Protein AF-R1HXG8-F1 (afdb_monomer_lite)

pLDDT: mean 88.34, std 12.81, range [42.22, 98.5]

Structure (mmCIF, N/CA/C/O backbone):
data_AF-R1HXG8-F1
#
_entry.id   AF-R1HXG8-F1
#
loop_
_atom_site.group_PDB
_atom_site.id
_atom_site.type_symbol
_atom_site.label_atom_id
_atom_site.label_alt_id
_atom_site.label_comp_id
_atom_site.label_asym_id
_atom_site.label_entity_id
_atom_site.label_seq_id
_atom_site.pdbx_PDB_ins_code
_atom_site.Cartn_x
_atom_site.Cartn_y
_atom_site.Cartn_z
_atom_site.occupancy
_atom_site.B_iso_or_equiv
_atom_site.auth_seq_id
_atom_site.auth_comp_id
_atom_site.auth_asym_id
_atom_site.auth_atom_id
_atom_site.pdbx_PDB_model_num
ATOM 1 N N . TRP A 1 1 ? -9.023 2.414 29.074 1.00 47.78 1 TRP A N 1
ATOM 2 C CA . TRP A 1 1 ? -8.115 1.794 30.061 1.00 47.78 1 TRP A CA 1
ATOM 3 C C . TRP A 1 1 ? -7.373 2.754 30.991 1.00 47.78 1 TRP A C 1
ATOM 5 O O . TRP A 1 1 ? -6.925 2.304 32.031 1.00 47.78 1 TRP A O 1
ATOM 15 N N . ARG A 1 2 ? -7.291 4.068 30.720 1.00 42.22 2 ARG A N 1
ATOM 16 C CA . ARG A 1 2 ? -6.655 5.041 31.641 1.00 42.22 2 ARG A CA 1
ATOM 17 C C . ARG A 1 2 ? -7.444 5.353 32.930 1.00 42.22 2 ARG A C 1
ATOM 19 O O . ARG A 1 2 ? -7.003 6.170 33.718 1.00 42.22 2 ARG A O 1
ATOM 26 N N . ALA A 1 3 ? -8.595 4.715 33.147 1.00 69.38 3 ALA A N 1
ATOM 27 C CA . ALA A 1 3 ? -9.493 4.979 34.277 1.00 69.38 3 ALA A CA 1
ATOM 28 C C . ALA A 1 3 ? -9.551 3.827 35.304 1.00 69.38 3 ALA A C 1
ATOM 30 O O . ALA A 1 3 ? -10.496 3.766 36.080 1.00 69.38 3 ALA A O 1
ATOM 31 N N . GLY A 1 4 ? -8.628 2.854 35.253 1.00 67.75 4 GLY A N 1
ATOM 32 C CA . GLY A 1 4 ? -8.596 1.715 36.191 1.00 67.75 4 GLY A CA 1
ATOM 33 C C . GLY A 1 4 ? -9.752 0.712 36.064 1.00 67.75 4 GLY A C 1
ATOM 34 O O . GLY A 1 4 ? -9.796 -0.273 36.790 1.00 67.75 4 GLY A O 1
ATOM 35 N N . ARG A 1 5 ? -10.685 0.927 35.131 1.00 71.62 5 ARG A N 1
ATOM 36 C CA . ARG A 1 5 ? -11.767 -0.020 34.851 1.00 71.62 5 ARG A CA 1
ATOM 37 C C . ARG A 1 5 ? -11.215 -1.258 34.151 1.00 71.62 5 ARG A C 1
ATOM 39 O O . ARG A 1 5 ? -10.500 -1.122 33.155 1.00 71.62 5 ARG A O 1
ATOM 46 N N . SER A 1 6 ? -11.592 -2.430 34.661 1.00 65.75 6 SER A N 1
ATOM 47 C CA . SER A 1 6 ? -11.351 -3.723 34.020 1.00 65.75 6 SER A CA 1
ATOM 48 C C . SER A 1 6 ? -11.834 -3.717 32.574 1.00 65.75 6 SER A C 1
ATOM 50 O O . SER A 1 6 ? -12.752 -2.971 32.215 1.00 65.75 6 SER A O 1
ATOM 52 N N . ARG A 1 7 ? -11.224 -4.575 31.747 1.00 55.47 7 ARG A N 1
ATOM 53 C CA . ARG A 1 7 ? -11.686 -4.825 30.378 1.00 55.47 7 ARG A CA 1
ATOM 54 C C . ARG A 1 7 ? -13.185 -5.089 30.457 1.00 55.47 7 ARG A C 1
ATOM 56 O O . ARG A 1 7 ? -13.566 -5.926 31.278 1.00 55.47 7 ARG A O 1
ATOM 63 N N . PRO A 1 8 ? -14.022 -4.435 29.636 1.00 67.69 8 PRO A N 1
ATOM 64 C CA . PRO A 1 8 ? -15.375 -4.926 29.443 1.00 67.69 8 PRO A CA 1
ATOM 65 C C . PRO A 1 8 ? -15.264 -6.418 29.130 1.00 67.69 8 PRO A C 1
ATOM 67 O O . PRO A 1 8 ? -14.418 -6.801 28.312 1.00 67.69 8 PRO A O 1
ATOM 70 N N . GLY A 1 9 ? -16.026 -7.255 29.838 1.00 60.88 9 GLY A N 1
ATOM 71 C CA . GLY A 1 9 ? -16.059 -8.683 29.543 1.00 60.88 9 GLY A CA 1
ATOM 72 C C . GLY A 1 9 ? -16.275 -8.853 28.044 1.00 60.88 9 GLY A C 1
ATOM 73 O O . GLY A 1 9 ? -17.070 -8.116 27.457 1.00 60.88 9 GLY A O 1
ATOM 74 N N . ILE A 1 10 ? -15.510 -9.744 27.411 1.00 62.09 10 ILE A N 1
ATOM 75 C CA . ILE A 1 10 ? -15.738 -10.064 26.003 1.00 62.09 10 ILE A CA 1
ATOM 76 C C . ILE A 1 10 ? -17.133 -10.688 25.980 1.00 62.09 10 ILE A C 1
ATOM 78 O O . ILE A 1 10 ? -17.311 -11.818 26.429 1.00 62.09 10 ILE A O 1
ATOM 82 N N . GLY A 1 11 ? -18.133 -9.899 25.582 1.00 66.81 11 GLY A N 1
ATOM 83 C CA . GLY A 1 11 ? -19.477 -10.401 25.347 1.00 66.81 11 GLY A CA 1
ATOM 84 C C . GLY A 1 11 ? -19.433 -11.513 24.297 1.00 66.81 11 GLY A C 1
ATOM 85 O O . GLY A 1 11 ? -18.406 -11.689 23.633 1.00 66.81 11 GLY A O 1
ATOM 86 N N . PRO A 1 12 ? -20.517 -12.285 24.138 1.00 68.19 12 PRO A N 1
ATOM 87 C CA . PRO A 1 12 ? -20.584 -13.273 23.070 1.00 68.19 12 PRO A CA 1
ATOM 88 C C . PRO A 1 12 ? -20.203 -12.609 21.741 1.00 68.19 12 PRO A C 1
ATOM 90 O O . PRO A 1 12 ? -20.707 -11.532 21.417 1.00 68.19 12 PRO A O 1
ATOM 93 N N . LEU A 1 13 ? -19.257 -13.219 21.019 1.00 62.16 13 LEU A N 1
ATOM 94 C CA . LEU A 1 13 ? -18.873 -12.742 19.694 1.00 62.16 13 LEU A CA 1
ATOM 95 C C . LEU A 1 13 ? -20.129 -12.711 18.810 1.00 62.16 13 LEU A C 1
ATOM 97 O O . LEU A 1 13 ? -20.911 -13.665 18.866 1.00 62.16 13 LEU A O 1
ATOM 101 N N . PRO A 1 14 ? -20.342 -11.643 18.025 1.00 65.44 14 PRO A N 1
ATOM 102 C CA . PRO A 1 14 ? -21.459 -11.593 17.096 1.00 65.44 14 PRO A CA 1
ATOM 103 C C . PRO A 1 14 ? -21.367 -12.765 16.110 1.00 65.44 14 PRO A C 1
ATOM 105 O O . PRO A 1 14 ? -20.294 -13.069 15.590 1.00 65.44 14 PRO A O 1
ATOM 108 N N . GLU A 1 15 ? -22.489 -13.450 15.889 1.00 66.38 15 GLU A N 1
ATOM 109 C CA . GLU A 1 15 ? -22.598 -14.466 14.839 1.00 66.38 15 GLU A CA 1
ATOM 110 C C . GLU A 1 15 ? -22.657 -13.778 13.460 1.00 66.38 15 GLU A C 1
ATOM 112 O O . GLU A 1 15 ? -23.301 -12.731 13.344 1.00 66.38 15 GLU A O 1
ATOM 117 N N . PRO A 1 16 ? -22.045 -14.350 12.406 1.00 60.94 16 PRO A N 1
ATOM 118 C CA . PRO A 1 16 ? -21.407 -15.666 12.368 1.00 60.94 16 PRO A CA 1
ATOM 119 C C . PRO A 1 16 ? -19.965 -15.675 12.901 1.00 60.94 16 PRO A C 1
ATOM 121 O O . PRO A 1 16 ? -19.143 -14.831 12.553 1.00 60.94 16 PRO A O 1
ATOM 124 N N . ARG A 1 17 ? -19.624 -16.715 13.676 1.00 60.12 17 ARG A N 1
ATOM 125 C CA . ARG A 1 17 ? -18.239 -16.983 14.134 1.00 60.12 17 ARG A CA 1
ATOM 126 C C . ARG A 1 17 ? -17.251 -17.283 13.008 1.00 60.12 17 ARG A C 1
ATOM 128 O O . ARG A 1 17 ? -16.044 -17.193 13.223 1.00 60.12 17 ARG A O 1
ATOM 135 N N . ASN A 1 18 ? -17.753 -17.667 11.837 1.00 58.59 18 ASN A N 1
ATOM 136 C CA . ASN A 1 18 ? -16.930 -17.851 10.652 1.00 58.59 18 ASN A CA 1
ATOM 137 C C . ASN A 1 18 ? -16.874 -16.522 9.896 1.00 58.59 18 ASN A C 1
ATOM 139 O O . ASN A 1 18 ? -17.918 -16.084 9.406 1.00 58.59 18 ASN A O 1
ATOM 143 N N . PRO A 1 19 ? -15.696 -15.883 9.780 1.00 62.62 19 PRO A N 1
ATOM 144 C CA . PRO A 1 19 ? -15.574 -14.684 8.970 1.00 62.62 19 PRO A CA 1
ATOM 145 C C . PRO A 1 19 ? -15.979 -15.025 7.537 1.00 62.62 19 PRO A C 1
ATOM 147 O O . PRO A 1 19 ? -15.443 -15.965 6.950 1.00 62.62 19 PRO A O 1
ATOM 150 N N . THR A 1 20 ? -16.931 -14.279 6.976 1.00 64.25 20 THR A N 1
ATOM 151 C CA . THR A 1 20 ? -17.255 -14.377 5.552 1.00 64.25 20 THR A CA 1
ATOM 152 C C . THR A 1 20 ? -16.016 -13.945 4.767 1.00 64.25 20 THR A C 1
ATOM 154 O O . THR A 1 20 ? -15.609 -12.786 4.896 1.00 64.25 20 THR A O 1
ATOM 157 N N . PRO A 1 21 ? -15.378 -14.835 3.984 1.00 66.56 21 PRO A N 1
ATOM 158 C CA . PRO A 1 21 ? -14.231 -14.439 3.188 1.00 66.56 21 PRO A CA 1
ATOM 159 C C . PRO A 1 21 ? -14.692 -13.424 2.140 1.00 66.56 21 PRO A C 1
ATOM 161 O O . PRO A 1 21 ? -15.567 -13.714 1.326 1.00 66.56 21 PRO A O 1
ATOM 164 N N . VAL A 1 22 ? -14.115 -12.224 2.186 1.00 71.06 22 VAL A N 1
ATOM 165 C CA . VAL A 1 22 ? -14.295 -11.198 1.154 1.00 71.06 22 VAL A CA 1
ATOM 166 C C . VAL A 1 22 ? -13.177 -11.404 0.132 1.00 71.06 22 VAL A C 1
ATOM 168 O O . VAL A 1 22 ? -12.012 -11.288 0.520 1.00 71.06 22 VAL A O 1
ATOM 171 N N . PRO A 1 23 ? -13.486 -11.754 -1.131 1.00 73.19 23 PRO A N 1
ATOM 172 C CA . PRO A 1 23 ? -12.466 -11.946 -2.154 1.00 73.19 23 PRO A CA 1
ATOM 173 C C . PRO A 1 23 ? -11.661 -10.664 -2.380 1.00 73.19 23 PRO A C 1
ATOM 175 O O . PRO A 1 23 ? -12.231 -9.583 -2.481 1.00 73.19 23 PRO A O 1
ATOM 178 N N . ASP A 1 24 ? -10.348 -10.806 -2.542 1.00 73.56 24 ASP A N 1
ATOM 179 C CA . ASP A 1 24 ? -9.421 -9.700 -2.828 1.00 73.56 24 ASP A CA 1
ATOM 180 C C . ASP A 1 24 ? -9.522 -9.167 -4.271 1.00 73.56 24 ASP A C 1
ATOM 182 O O . ASP A 1 24 ? -8.797 -8.254 -4.654 1.00 73.56 24 ASP A O 1
ATOM 186 N N . GLY A 1 25 ? -10.412 -9.738 -5.086 1.00 76.12 25 GLY A N 1
ATOM 187 C CA . GLY A 1 25 ? -10.487 -9.445 -6.513 1.00 76.12 25 GLY A CA 1
ATOM 188 C C . GLY A 1 25 ? -9.303 -10.029 -7.302 1.00 76.12 25 GLY A C 1
ATOM 189 O O . GLY A 1 25 ? -8.605 -10.926 -6.818 1.00 76.12 25 GLY A O 1
ATOM 190 N N . PRO A 1 26 ? -9.104 -9.588 -8.555 1.00 73.00 26 PRO A N 1
ATOM 191 C CA . PRO A 1 26 ? -8.012 -10.057 -9.397 1.00 73.00 26 PRO A CA 1
ATOM 192 C C . PRO A 1 26 ? -6.662 -9.523 -8.903 1.00 73.00 26 PRO A C 1
ATOM 194 O O . PRO A 1 26 ? -6.443 -8.315 -8.807 1.00 73.00 26 PRO A O 1
ATOM 197 N N . TRP A 1 27 ? -5.733 -10.439 -8.644 1.00 70.19 27 TRP A N 1
ATOM 198 C CA . TRP A 1 27 ? -4.345 -10.101 -8.347 1.00 70.19 27 TRP A CA 1
ATOM 199 C C . TRP A 1 27 ? -3.590 -9.828 -9.649 1.00 70.19 27 TRP A C 1
ATOM 201 O O . TRP A 1 27 ? -3.672 -10.613 -10.593 1.00 70.19 27 TRP A O 1
ATOM 211 N N . HIS A 1 28 ? -2.855 -8.718 -9.695 1.00 77.06 28 HIS A N 1
ATOM 212 C CA . HIS A 1 28 ? -2.019 -8.351 -10.836 1.00 77.06 28 HIS A CA 1
ATOM 213 C C . HIS A 1 28 ? -0.541 -8.572 -10.495 1.00 77.06 28 HIS A C 1
ATOM 215 O O . HIS A 1 28 ? -0.056 -8.090 -9.471 1.00 77.06 28 HIS A O 1
ATOM 221 N N . ASP A 1 29 ? 0.208 -9.214 -11.395 1.00 86.62 29 ASP A N 1
ATOM 222 C CA . ASP A 1 29 ? 1.658 -9.441 -11.255 1.00 86.62 29 ASP A CA 1
ATOM 223 C C . ASP A 1 29 ? 2.509 -8.190 -11.560 1.00 86.62 29 ASP A C 1
ATOM 225 O O . ASP A 1 29 ? 3.731 -8.272 -11.718 1.00 86.62 29 ASP A O 1
ATOM 229 N N . ALA A 1 30 ? 1.882 -7.008 -11.607 1.00 92.94 30 ALA A N 1
ATOM 230 C CA . ALA A 1 30 ? 2.472 -5.760 -12.082 1.00 92.94 30 ALA A CA 1
ATOM 231 C C . ALA A 1 30 ? 3.817 -5.439 -11.416 1.00 92.94 30 ALA A C 1
ATOM 233 O O . ALA A 1 30 ? 4.790 -5.131 -12.101 1.00 92.94 30 ALA A O 1
ATOM 234 N N . ARG A 1 31 ? 3.925 -5.568 -10.086 1.00 94.75 31 ARG A N 1
ATOM 235 C CA . ARG A 1 31 ? 5.192 -5.320 -9.370 1.00 94.75 31 ARG A CA 1
ATOM 236 C C . ARG A 1 31 ? 6.294 -6.291 -9.766 1.00 94.75 31 ARG A C 1
ATOM 238 O O . ARG A 1 31 ? 7.438 -5.868 -9.914 1.00 94.75 31 ARG A O 1
ATOM 245 N N . THR A 1 32 ? 5.972 -7.568 -9.949 1.00 95.19 32 THR A N 1
ATOM 246 C CA . THR A 1 32 ? 6.949 -8.571 -10.384 1.00 95.19 32 THR A CA 1
ATOM 247 C C . THR A 1 32 ? 7.448 -8.245 -11.790 1.00 95.19 32 THR A C 1
ATOM 249 O O . THR A 1 32 ? 8.652 -8.289 -12.043 1.00 95.19 32 THR A O 1
ATOM 252 N N . ASP A 1 33 ? 6.553 -7.848 -12.692 1.00 96.00 33 ASP A N 1
ATOM 253 C CA . ASP A 1 33 ? 6.924 -7.475 -14.057 1.00 96.00 33 ASP A CA 1
ATOM 254 C C . ASP A 1 33 ? 7.733 -6.176 -14.114 1.00 96.00 33 ASP A C 1
ATOM 256 O O . ASP A 1 33 ? 8.734 -6.101 -14.832 1.00 96.00 33 ASP A O 1
ATOM 260 N N . LEU A 1 34 ? 7.384 -5.181 -13.296 1.00 97.50 34 LEU A N 1
ATOM 261 C CA . LEU A 1 34 ? 8.169 -3.956 -13.136 1.00 97.50 34 LEU A CA 1
ATOM 262 C C . LEU A 1 34 ? 9.569 -4.245 -12.572 1.00 97.50 34 LEU A C 1
ATOM 264 O O . LEU A 1 34 ? 10.552 -3.686 -13.062 1.00 97.50 34 LEU A O 1
ATOM 268 N N . LEU A 1 35 ? 9.692 -5.139 -11.585 1.00 97.19 35 LEU A N 1
ATOM 269 C CA . LEU A 1 35 ? 10.988 -5.564 -11.047 1.00 97.19 35 LEU A CA 1
ATOM 270 C C . LEU A 1 35 ? 11.833 -6.271 -12.112 1.00 97.19 35 LEU A C 1
ATOM 272 O O . LEU A 1 35 ? 13.014 -5.959 -12.259 1.00 97.19 35 LEU A O 1
ATOM 276 N N . ARG A 1 36 ? 11.236 -7.172 -12.905 1.00 96.06 36 ARG A N 1
ATOM 277 C CA . ARG A 1 36 ? 11.920 -7.817 -14.041 1.00 96.06 36 ARG A CA 1
ATOM 278 C C . ARG A 1 36 ? 12.405 -6.790 -15.062 1.00 96.06 36 ARG A C 1
ATOM 280 O O . ARG A 1 36 ? 13.541 -6.882 -15.519 1.00 96.06 36 ARG A O 1
ATOM 287 N N . LEU A 1 37 ? 11.575 -5.797 -15.386 1.00 96.25 37 LEU A N 1
ATOM 288 C CA . LEU A 1 37 ? 11.951 -4.667 -16.241 1.00 96.25 37 LEU A CA 1
ATOM 289 C C . LEU A 1 37 ? 13.142 -3.892 -15.665 1.00 96.25 37 LEU A C 1
ATOM 291 O O . LEU A 1 37 ? 14.084 -3.604 -16.398 1.00 96.25 37 LEU A O 1
ATOM 295 N N . ARG A 1 38 ? 13.128 -3.589 -14.362 1.00 97.12 38 ARG A N 1
ATOM 296 C CA . ARG A 1 38 ? 14.186 -2.819 -13.690 1.00 97.12 38 ARG A CA 1
ATOM 297 C C . ARG A 1 38 ? 15.519 -3.562 -13.597 1.00 97.12 38 ARG A C 1
ATOM 299 O O . ARG A 1 38 ? 16.564 -2.910 -13.637 1.00 97.12 38 ARG A O 1
ATOM 306 N N . LEU A 1 39 ? 15.476 -4.885 -13.448 1.00 96.88 39 LEU A N 1
ATOM 307 C CA . LEU A 1 39 ? 16.650 -5.763 -13.364 1.00 96.88 39 LEU A CA 1
ATOM 308 C C . LEU A 1 39 ? 17.193 -6.183 -14.740 1.00 96.88 39 LEU A C 1
ATOM 310 O O . LEU A 1 39 ? 18.295 -6.721 -14.822 1.00 96.88 39 LEU A O 1
ATOM 314 N N . GLY A 1 40 ? 16.425 -5.968 -15.810 1.00 95.75 40 GLY A N 1
ATOM 315 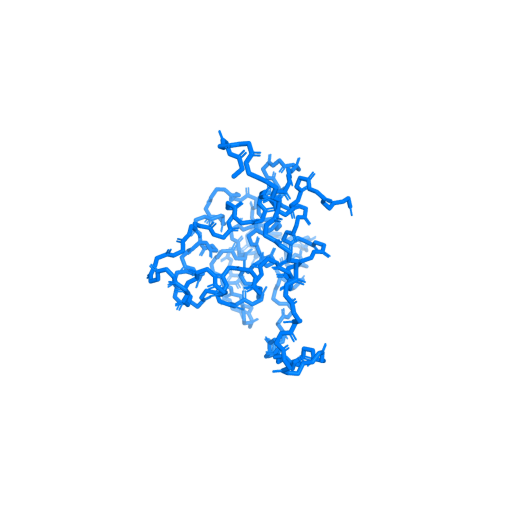C CA . GLY A 1 40 ? 16.818 -6.290 -17.178 1.00 95.75 40 GLY A CA 1
ATOM 316 C C . GLY A 1 40 ? 17.751 -5.256 -17.828 1.00 95.75 40 GLY A C 1
ATOM 317 O O . GLY A 1 40 ? 18.148 -4.268 -17.200 1.00 95.75 40 GLY A O 1
ATOM 318 N N . PRO A 1 41 ? 18.092 -5.461 -19.116 1.00 93.81 41 PRO A N 1
ATOM 319 C CA . PRO A 1 41 ? 18.854 -4.495 -19.904 1.00 93.81 41 PRO A CA 1
ATOM 320 C C . PRO A 1 41 ? 18.186 -3.118 -19.904 1.00 93.81 41 PRO A C 1
ATOM 322 O O . PRO A 1 41 ? 16.961 -3.012 -19.963 1.00 93.81 41 PRO A O 1
ATOM 325 N N . ASP A 1 42 ? 19.002 -2.066 -19.843 1.00 91.69 42 ASP A N 1
ATOM 326 C CA . ASP A 1 42 ? 18.561 -0.669 -19.754 1.00 91.69 42 ASP A CA 1
ATOM 327 C C . ASP A 1 42 ? 17.682 -0.350 -18.527 1.00 91.69 42 ASP A C 1
ATOM 329 O O . ASP A 1 42 ? 16.966 0.645 -18.541 1.00 91.69 42 ASP A O 1
ATOM 333 N N . GLY A 1 43 ? 17.743 -1.164 -17.465 1.00 94.25 43 GLY A N 1
ATOM 334 C CA . GLY A 1 43 ? 16.855 -1.196 -16.294 1.00 94.25 43 GLY A CA 1
ATOM 335 C C . GLY A 1 43 ? 16.048 0.065 -15.953 1.00 94.25 43 GLY A C 1
ATOM 336 O O . GLY A 1 43 ? 14.820 0.032 -15.969 1.00 94.25 43 GLY A O 1
ATOM 337 N N . GLU A 1 44 ? 16.700 1.185 -15.627 1.00 94.50 44 GLU A N 1
ATOM 338 C CA . GLU A 1 44 ? 15.998 2.427 -15.257 1.00 94.50 44 GLU A CA 1
ATOM 339 C C . GLU A 1 44 ? 15.300 3.095 -16.449 1.00 94.50 44 GLU A C 1
ATOM 341 O O . GLU A 1 44 ? 14.134 3.482 -16.355 1.00 94.50 44 GLU A O 1
ATOM 346 N N . ALA A 1 45 ? 15.975 3.169 -17.597 1.00 96.06 45 ALA A N 1
ATOM 347 C CA . ALA A 1 45 ? 15.398 3.697 -18.829 1.00 96.06 45 ALA A CA 1
ATOM 348 C C . ALA A 1 45 ? 14.266 2.796 -19.355 1.00 96.06 45 ALA A C 1
ATOM 350 O O . ALA A 1 45 ? 13.251 3.287 -19.852 1.00 96.06 45 ALA A O 1
ATOM 351 N N . ALA A 1 46 ? 14.410 1.476 -19.214 1.00 96.38 46 ALA A N 1
ATOM 352 C CA . ALA A 1 46 ? 13.387 0.495 -19.545 1.00 96.38 46 ALA A CA 1
ATOM 353 C C . ALA A 1 46 ? 12.163 0.646 -18.637 1.00 96.38 46 ALA A C 1
ATOM 355 O O . ALA A 1 46 ? 11.045 0.702 -19.150 1.00 96.38 46 ALA A O 1
ATOM 356 N N . LEU A 1 47 ? 12.360 0.781 -17.321 1.00 97.56 47 LEU A N 1
ATOM 357 C CA . LEU A 1 47 ? 11.286 1.040 -16.362 1.00 97.56 47 LEU A CA 1
ATOM 358 C C . LEU A 1 47 ? 10.554 2.350 -16.683 1.00 97.56 47 LEU A C 1
ATOM 360 O O . LEU A 1 47 ? 9.329 2.357 -16.746 1.00 97.56 47 LEU A O 1
ATOM 364 N N . ALA A 1 48 ? 11.279 3.440 -16.945 1.00 95.69 48 ALA A N 1
ATOM 365 C CA . ALA A 1 48 ? 10.674 4.732 -17.267 1.00 95.69 48 ALA A CA 1
ATOM 366 C C . ALA A 1 48 ? 9.843 4.687 -18.561 1.00 95.69 48 ALA A C 1
ATOM 368 O O . ALA A 1 48 ? 8.747 5.240 -18.616 1.00 95.69 48 ALA A O 1
ATOM 369 N N . ARG A 1 49 ? 10.345 4.001 -19.596 1.00 96.25 49 ARG A N 1
ATOM 370 C CA . ARG A 1 49 ? 9.694 3.922 -20.911 1.00 96.25 49 ARG A CA 1
ATOM 371 C C . ARG A 1 49 ? 8.540 2.920 -20.958 1.00 96.25 49 ARG A C 1
ATOM 373 O O . ARG A 1 49 ? 7.564 3.157 -21.659 1.00 96.25 49 ARG A O 1
ATOM 380 N N . ARG A 1 50 ? 8.674 1.773 -20.285 1.00 96.69 50 ARG A N 1
ATOM 381 C CA . ARG A 1 50 ? 7.762 0.622 -20.430 1.00 96.69 50 ARG A CA 1
ATOM 382 C C . ARG A 1 50 ? 6.921 0.346 -19.190 1.00 96.69 50 ARG A C 1
ATOM 384 O O . ARG A 1 50 ? 5.911 -0.333 -19.315 1.00 96.69 50 ARG A O 1
ATOM 391 N N . GLY A 1 51 ? 7.302 0.868 -18.025 1.00 96.81 51 GLY A N 1
ATOM 392 C CA . GLY A 1 51 ? 6.580 0.673 -16.767 1.00 96.81 51 GLY A CA 1
ATOM 393 C C . GLY A 1 51 ? 5.102 1.070 -16.838 1.00 96.81 51 GLY A C 1
ATOM 394 O O . GLY A 1 51 ? 4.268 0.248 -16.477 1.00 96.81 51 GLY A O 1
ATOM 395 N N . PRO A 1 52 ? 4.742 2.250 -17.385 1.00 97.06 52 PRO A N 1
ATOM 396 C CA . PRO A 1 52 ? 3.337 2.649 -17.527 1.00 97.06 52 PRO A CA 1
ATOM 397 C C . PRO A 1 52 ? 2.494 1.741 -18.436 1.00 97.06 52 PRO A C 1
ATOM 399 O O . PRO A 1 52 ? 1.273 1.807 -18.390 1.00 97.06 52 PRO A O 1
ATOM 402 N N . ALA A 1 53 ? 3.128 0.920 -19.280 1.00 95.94 53 ALA A N 1
ATOM 403 C CA . ALA A 1 53 ? 2.444 -0.023 -20.162 1.00 95.94 53 ALA A CA 1
ATOM 404 C C . ALA A 1 53 ? 2.281 -1.422 -19.538 1.00 95.94 53 ALA A C 1
ATOM 406 O O . ALA A 1 53 ? 1.699 -2.301 -20.172 1.00 95.94 53 ALA A O 1
ATOM 407 N N . VAL A 1 54 ? 2.807 -1.657 -18.329 1.00 95.62 54 VAL A N 1
ATOM 408 C CA . VAL A 1 54 ? 2.617 -2.922 -17.610 1.00 95.62 54 VAL A CA 1
ATOM 409 C C . VAL A 1 54 ? 1.161 -3.003 -17.128 1.00 95.62 54 VAL A C 1
ATOM 411 O O . VAL A 1 54 ? 0.712 -2.104 -16.415 1.00 95.62 54 VAL A O 1
ATOM 414 N N . PRO A 1 55 ? 0.404 -4.056 -17.488 1.00 93.56 55 PRO A N 1
ATOM 415 C CA . PRO A 1 55 ? -0.981 -4.206 -17.052 1.00 93.56 55 PRO A CA 1
ATOM 416 C C . PRO A 1 55 ? -1.119 -4.180 -15.527 1.00 93.56 55 PRO A C 1
ATOM 418 O O . PRO A 1 55 ? -0.412 -4.893 -14.818 1.00 93.56 55 PRO A O 1
ATOM 421 N N . GLY A 1 56 ? -2.037 -3.353 -15.026 1.00 91.50 56 GLY A N 1
ATOM 422 C CA . GLY A 1 56 ? -2.290 -3.204 -13.591 1.00 91.50 56 GLY A CA 1
ATOM 423 C C . GLY A 1 56 ? -1.217 -2.426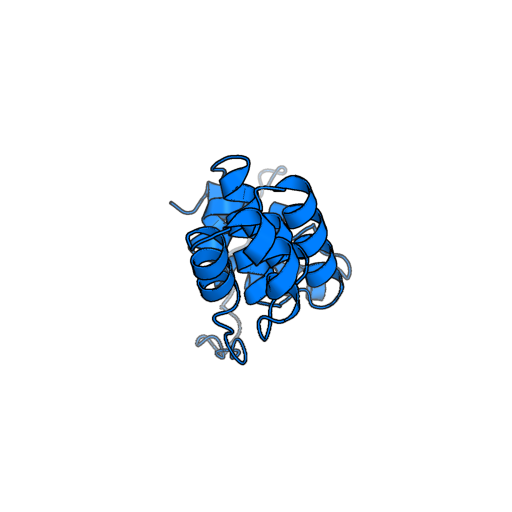 -12.821 1.00 91.50 56 GLY A C 1
ATOM 424 O O . GLY A 1 56 ? -1.346 -2.288 -11.610 1.00 91.50 56 GLY A O 1
ATOM 425 N N . ALA A 1 57 ? -0.174 -1.907 -13.480 1.00 95.38 57 ALA A N 1
ATOM 426 C CA . ALA A 1 57 ? 0.812 -1.066 -12.815 1.00 95.38 57 ALA A CA 1
ATOM 427 C C . ALA A 1 57 ? 0.224 0.303 -12.473 1.00 95.38 57 ALA A C 1
ATOM 429 O O . ALA A 1 57 ? -0.275 1.025 -13.338 1.00 95.38 57 ALA A O 1
ATOM 430 N N . THR A 1 58 ? 0.352 0.694 -11.211 1.00 96.69 58 THR A N 1
ATOM 431 C CA . THR A 1 58 ? 0.065 2.057 -10.771 1.00 96.69 58 THR A CA 1
ATOM 432 C C . THR A 1 58 ? 1.328 2.910 -10.823 1.00 96.69 58 THR A C 1
ATOM 434 O O . THR A 1 58 ? 2.460 2.414 -10.871 1.00 96.69 58 THR A O 1
ATOM 437 N N . ARG A 1 59 ? 1.159 4.234 -10.752 1.00 98.12 59 ARG A N 1
ATOM 438 C CA . ARG A 1 59 ? 2.303 5.141 -10.606 1.00 98.12 59 ARG A CA 1
ATOM 439 C C . ARG A 1 59 ? 3.106 4.844 -9.330 1.00 98.12 59 ARG A C 1
ATOM 441 O O . ARG A 1 59 ? 4.333 4.861 -9.383 1.00 98.12 59 ARG A O 1
ATOM 448 N N . ALA A 1 60 ? 2.422 4.500 -8.237 1.00 98.19 60 ALA A N 1
ATOM 449 C CA . ALA A 1 60 ? 3.043 4.147 -6.962 1.00 98.19 60 ALA A CA 1
ATOM 450 C C . ALA A 1 60 ? 3.917 2.885 -7.065 1.00 98.19 60 ALA A C 1
ATOM 452 O O . ALA A 1 60 ? 5.011 2.853 -6.500 1.00 98.19 60 ALA A O 1
ATOM 453 N N . ASP A 1 61 ? 3.488 1.876 -7.835 1.00 97.94 61 ASP A N 1
ATOM 454 C CA . ASP A 1 61 ? 4.302 0.680 -8.093 1.00 97.94 61 ASP A CA 1
ATOM 455 C C . ASP A 1 61 ? 5.591 1.040 -8.848 1.00 97.94 61 ASP A C 1
ATOM 457 O O . ASP A 1 61 ? 6.673 0.570 -8.495 1.00 97.94 61 ASP A O 1
ATOM 461 N N . ILE A 1 62 ? 5.497 1.912 -9.858 1.00 98.31 62 ILE A N 1
ATOM 462 C CA . ILE A 1 62 ? 6.657 2.375 -10.636 1.00 98.31 62 ILE A CA 1
ATOM 463 C C . ILE A 1 62 ? 7.621 3.175 -9.754 1.00 98.31 62 ILE A C 1
ATOM 465 O O . ILE A 1 62 ? 8.833 2.977 -9.837 1.00 98.31 62 ILE A O 1
ATOM 469 N N . ASP A 1 63 ? 7.104 4.072 -8.912 1.00 98.50 63 ASP A N 1
ATOM 470 C CA . ASP A 1 63 ? 7.915 4.864 -7.984 1.00 98.50 63 ASP A CA 1
ATOM 471 C C . ASP A 1 63 ? 8.609 3.970 -6.945 1.00 98.50 63 ASP A C 1
ATOM 473 O O . ASP A 1 63 ? 9.803 4.148 -6.691 1.00 98.50 63 ASP A O 1
ATOM 477 N N . TRP A 1 64 ? 7.924 2.939 -6.439 1.00 98.19 64 TRP A N 1
ATOM 478 C CA . TRP A 1 64 ? 8.518 1.949 -5.539 1.00 98.19 64 TRP A CA 1
ATOM 479 C C . TRP A 1 64 ? 9.663 1.181 -6.209 1.00 98.19 64 TRP A C 1
ATOM 481 O O . TRP A 1 64 ? 10.768 1.141 -5.668 1.00 98.19 64 TRP A O 1
ATOM 491 N N . VAL A 1 65 ? 9.446 0.636 -7.413 1.00 97.88 65 VAL A N 1
ATOM 492 C CA . VAL A 1 65 ? 10.493 -0.091 -8.159 1.00 97.88 65 VAL A CA 1
ATOM 493 C C . VAL A 1 65 ? 11.659 0.825 -8.558 1.00 97.88 65 VAL A C 1
ATOM 495 O O . VAL A 1 65 ? 12.805 0.380 -8.634 1.00 97.88 65 VAL A O 1
ATOM 498 N N . ALA A 1 66 ? 11.401 2.115 -8.777 1.00 97.19 66 ALA A N 1
ATOM 499 C CA . ALA A 1 66 ? 12.437 3.112 -9.032 1.00 97.19 66 ALA A CA 1
ATOM 500 C C . ALA A 1 66 ? 13.207 3.547 -7.767 1.00 97.19 66 ALA A C 1
ATOM 502 O O . ALA A 1 66 ? 14.144 4.334 -7.879 1.00 97.19 66 ALA A O 1
ATOM 503 N N . GLY A 1 67 ? 12.828 3.074 -6.574 1.00 96.56 67 GLY A N 1
ATOM 504 C CA . GLY A 1 67 ? 13.432 3.475 -5.299 1.00 96.56 67 GLY A CA 1
ATOM 505 C C . GLY A 1 67 ? 12.974 4.846 -4.784 1.00 96.56 67 GLY A C 1
ATOM 506 O O . GLY A 1 67 ? 13.462 5.307 -3.749 1.00 96.56 67 GLY A O 1
ATOM 507 N N . ARG A 1 68 ? 12.009 5.493 -5.454 1.00 97.69 68 ARG A N 1
ATOM 508 C CA . ARG A 1 68 ? 11.384 6.759 -5.036 1.00 97.69 68 ARG A CA 1
ATOM 509 C C . ARG A 1 68 ? 10.371 6.495 -3.927 1.00 97.69 68 ARG A C 1
ATOM 511 O O . ARG A 1 68 ? 9.158 6.542 -4.109 1.00 97.69 68 ARG A O 1
ATOM 518 N N . THR A 1 69 ? 10.902 6.143 -2.765 1.00 97.06 69 THR A N 1
ATOM 519 C CA . THR A 1 69 ? 10.119 5.528 -1.694 1.00 97.06 69 THR A CA 1
ATOM 520 C C . THR A 1 69 ? 9.074 6.476 -1.098 1.00 97.06 69 THR A C 1
ATOM 522 O O . THR A 1 69 ? 7.957 6.045 -0.818 1.00 97.06 69 THR A O 1
ATOM 525 N N . ASP A 1 70 ? 9.391 7.762 -0.931 1.00 97.69 70 ASP A N 1
ATOM 526 C CA . ASP A 1 70 ? 8.428 8.737 -0.402 1.00 97.69 70 ASP A CA 1
ATOM 527 C C . ASP A 1 70 ? 7.276 9.006 -1.385 1.00 97.69 70 ASP A C 1
ATOM 529 O O . ASP A 1 70 ? 6.117 9.049 -0.961 1.00 97.69 70 ASP A O 1
ATOM 533 N N . ASP A 1 71 ? 7.569 9.079 -2.687 1.00 98.50 71 ASP A N 1
ATOM 534 C CA . ASP A 1 71 ? 6.553 9.206 -3.741 1.00 98.50 71 ASP A CA 1
ATOM 535 C C . ASP A 1 71 ? 5.646 7.971 -3.778 1.00 98.50 71 ASP A C 1
ATOM 537 O O . ASP A 1 71 ? 4.424 8.093 -3.845 1.00 98.50 71 ASP A O 1
ATOM 541 N N . ALA A 1 72 ? 6.227 6.775 -3.647 1.00 98.50 72 ALA A N 1
ATOM 542 C CA . ALA A 1 72 ? 5.467 5.533 -3.574 1.00 98.50 72 ALA A CA 1
ATOM 543 C C . ALA A 1 72 ? 4.514 5.512 -2.369 1.00 98.50 72 ALA A C 1
ATOM 545 O O . ALA A 1 72 ? 3.338 5.184 -2.519 1.00 98.50 72 ALA A O 1
ATOM 546 N N . VAL A 1 73 ? 4.986 5.907 -1.179 1.00 98.12 73 VAL A N 1
ATOM 547 C CA . VAL A 1 73 ? 4.134 6.017 0.019 1.00 98.12 73 VAL A CA 1
ATOM 548 C C . VAL A 1 73 ? 2.986 7.000 -0.216 1.00 98.12 73 VAL A C 1
ATOM 550 O O . VAL A 1 73 ? 1.844 6.689 0.121 1.00 98.12 73 VAL A O 1
ATOM 553 N N . ALA A 1 74 ? 3.263 8.171 -0.794 1.00 98.31 74 ALA A N 1
ATOM 554 C CA . ALA A 1 74 ? 2.229 9.152 -1.115 1.00 98.31 74 ALA A CA 1
ATOM 555 C C . ALA A 1 74 ? 1.208 8.602 -2.127 1.00 98.31 74 ALA A C 1
ATOM 557 O O . ALA A 1 74 ? 0.004 8.756 -1.927 1.00 98.31 74 ALA A O 1
ATOM 558 N N . GLY A 1 75 ? 1.674 7.900 -3.161 1.00 98.44 75 GLY A N 1
ATOM 559 C CA . GLY A 1 75 ? 0.823 7.280 -4.172 1.00 98.44 75 GLY A CA 1
ATOM 560 C C . GLY A 1 75 ? -0.090 6.191 -3.606 1.00 98.44 75 GLY A C 1
ATOM 561 O O . GLY A 1 75 ? -1.290 6.210 -3.863 1.00 98.44 75 GLY A O 1
ATOM 562 N N . TYR A 1 76 ? 0.427 5.282 -2.773 1.00 98.12 76 TYR A N 1
ATOM 563 C CA . TYR A 1 76 ? -0.418 4.253 -2.152 1.00 98.12 76 TYR A CA 1
ATOM 564 C C . TYR A 1 76 ? -1.428 4.834 -1.161 1.00 98.12 76 TYR A C 1
ATOM 566 O O . TYR A 1 76 ? -2.544 4.333 -1.069 1.00 98.12 76 TYR A O 1
ATOM 574 N N . ARG A 1 77 ? -1.081 5.913 -0.447 1.00 97.81 77 ARG A N 1
ATOM 575 C CA . ARG A 1 77 ? -2.046 6.640 0.394 1.00 97.81 77 ARG A CA 1
ATOM 576 C C . ARG A 1 77 ? -3.196 7.221 -0.416 1.00 97.81 77 ARG A C 1
ATOM 578 O O . ARG A 1 77 ? -4.326 7.173 0.053 1.00 97.81 77 ARG A O 1
ATOM 585 N N . LEU A 1 78 ? -2.909 7.762 -1.601 1.00 98.00 78 LEU A N 1
ATOM 586 C CA . LEU A 1 78 ? -3.938 8.278 -2.498 1.00 98.00 78 LEU A CA 1
ATOM 587 C C . LEU A 1 78 ? -4.869 7.152 -2.959 1.00 98.00 78 LEU A C 1
ATOM 589 O O . LEU A 1 78 ? -6.078 7.275 -2.790 1.00 98.00 78 LEU A O 1
ATOM 593 N N . LEU A 1 79 ? -4.317 6.027 -3.423 1.00 96.69 79 LEU A N 1
ATOM 594 C CA . LEU A 1 79 ? -5.116 4.856 -3.810 1.00 96.69 79 LEU A CA 1
ATOM 595 C C . LEU A 1 79 ? -6.022 4.381 -2.664 1.00 96.69 79 LEU A C 1
ATOM 597 O O . LEU A 1 79 ? -7.206 4.152 -2.865 1.00 96.69 79 LEU A O 1
ATOM 601 N N . LEU A 1 80 ? -5.500 4.333 -1.435 1.00 95.69 80 LEU A N 1
ATOM 602 C CA . LEU A 1 80 ? -6.265 3.943 -0.243 1.00 95.69 80 LEU A CA 1
ATOM 603 C C . LEU A 1 80 ? -7.239 5.017 0.257 1.00 95.69 80 LEU A C 1
ATOM 605 O O . LEU A 1 80 ? -8.056 4.741 1.131 1.00 95.69 80 LEU A O 1
ATOM 609 N N . SER A 1 81 ? -7.151 6.248 -0.243 1.00 94.56 81 SER A N 1
ATOM 610 C CA . SER A 1 81 ? -8.179 7.261 0.006 1.00 94.56 81 SER A CA 1
ATOM 611 C C . SER A 1 81 ? -9.380 7.096 -0.928 1.00 94.56 81 SER A C 1
ATOM 613 O O . SER A 1 81 ? -10.491 7.452 -0.545 1.00 94.56 81 SER A O 1
ATOM 615 N N . GLU A 1 82 ? -9.156 6.527 -2.117 1.00 95.00 82 GLU A N 1
ATOM 616 C CA . GLU A 1 82 ? -10.184 6.233 -3.119 1.00 95.00 82 GLU A CA 1
ATOM 617 C C . GLU A 1 82 ? -10.839 4.872 -2.859 1.00 95.00 82 GLU A C 1
ATOM 619 O O . GLU A 1 82 ? -12.061 4.787 -2.777 1.00 95.00 82 GLU A O 1
ATOM 624 N N . GLU A 1 83 ? -10.025 3.830 -2.659 1.00 93.38 83 GLU A N 1
ATOM 625 C CA . GLU A 1 83 ? -10.454 2.473 -2.314 1.00 93.38 83 GLU A CA 1
ATOM 626 C C . GLU A 1 83 ? -9.717 1.991 -1.050 1.00 93.38 83 GLU A C 1
ATOM 628 O O . GLU A 1 83 ? -8.655 1.363 -1.115 1.00 93.38 83 GLU A O 1
ATOM 633 N N . PRO A 1 84 ? -10.259 2.294 0.143 1.00 92.81 84 PRO A N 1
ATOM 634 C CA . PRO A 1 84 ? -9.601 2.010 1.417 1.00 92.81 84 PRO A CA 1
ATOM 635 C C . PRO A 1 84 ? -9.373 0.531 1.755 1.00 92.81 84 PRO A C 1
ATOM 637 O O . PRO A 1 84 ? -8.680 0.238 2.738 1.00 92.81 84 PRO A O 1
ATOM 640 N N . ASP A 1 85 ? -9.986 -0.381 1.000 1.00 91.75 85 ASP A N 1
ATOM 641 C CA . ASP A 1 85 ? -9.874 -1.826 1.183 1.00 91.75 85 ASP A CA 1
ATOM 642 C C . ASP A 1 85 ? -9.059 -2.519 0.077 1.00 91.75 85 ASP A C 1
ATOM 644 O O . ASP A 1 85 ? -8.944 -3.750 0.114 1.00 91.75 85 ASP A O 1
ATOM 648 N N . ASP A 1 86 ? -8.449 -1.754 -0.845 1.00 92.00 86 ASP A N 1
ATOM 649 C CA . ASP A 1 86 ? -7.631 -2.285 -1.940 1.00 92.00 86 ASP A CA 1
ATOM 650 C C . ASP A 1 86 ? -6.443 -3.109 -1.394 1.00 92.00 86 ASP A C 1
ATOM 652 O O . ASP A 1 86 ? -5.491 -2.551 -0.827 1.00 92.00 86 ASP A O 1
ATOM 656 N N . PRO A 1 87 ? -6.449 -4.445 -1.576 1.00 91.19 87 PRO A N 1
ATOM 657 C CA . PRO A 1 87 ? -5.371 -5.303 -1.099 1.00 91.19 87 PRO A CA 1
ATOM 658 C C . PRO A 1 87 ? -4.039 -4.984 -1.782 1.00 91.19 87 PRO A C 1
ATOM 660 O O . PRO A 1 87 ? -2.987 -5.067 -1.140 1.00 91.19 87 PRO A O 1
ATOM 663 N N . CYS A 1 88 ? -4.058 -4.578 -3.056 1.00 91.94 88 CYS A N 1
ATOM 664 C CA . CYS A 1 88 ? -2.845 -4.238 -3.785 1.00 91.94 88 CYS A CA 1
ATOM 665 C C . CYS A 1 88 ? -2.195 -2.989 -3.190 1.00 91.94 88 CYS A C 1
ATOM 667 O O . CYS A 1 88 ? -0.985 -3.013 -2.944 1.00 91.94 88 CYS A O 1
ATOM 669 N N . ALA A 1 89 ? -2.959 -1.930 -2.914 1.00 95.31 89 ALA A N 1
ATOM 670 C CA . ALA A 1 89 ? -2.426 -0.718 -2.302 1.00 95.31 89 ALA A CA 1
ATOM 671 C C . ALA A 1 89 ? -1.995 -0.916 -0.837 1.00 95.31 89 ALA A C 1
ATOM 673 O O . ALA A 1 89 ? -0.970 -0.363 -0.437 1.00 95.31 89 ALA A O 1
ATOM 674 N N . LEU A 1 90 ? -2.689 -1.751 -0.049 1.00 95.94 90 LEU A N 1
ATOM 675 C CA . LEU A 1 90 ? -2.267 -2.097 1.320 1.00 95.94 90 LEU A CA 1
ATOM 676 C C . LEU A 1 90 ? -0.889 -2.774 1.342 1.00 95.94 90 LEU A C 1
ATOM 678 O O . LEU A 1 90 ? -0.002 -2.371 2.103 1.00 95.94 90 LEU A O 1
ATOM 682 N N . VAL A 1 91 ? -0.688 -3.775 0.480 1.00 94.94 91 VAL A N 1
ATOM 683 C CA . VAL A 1 91 ? 0.603 -4.466 0.341 1.00 94.94 91 VAL A CA 1
ATOM 684 C C . VAL A 1 91 ? 1.668 -3.514 -0.202 1.00 94.94 91 VAL A C 1
ATOM 686 O O . VAL A 1 91 ? 2.783 -3.474 0.321 1.00 94.94 91 VAL A O 1
ATOM 689 N N . GLY A 1 92 ? 1.324 -2.709 -1.210 1.00 96.31 92 GLY A N 1
ATOM 690 C CA . GLY A 1 92 ? 2.215 -1.706 -1.790 1.00 96.31 92 GLY A CA 1
ATOM 691 C C . GLY A 1 92 ? 2.720 -0.693 -0.759 1.00 96.31 92 GLY A C 1
ATOM 692 O O . GLY A 1 92 ? 3.925 -0.449 -0.663 1.00 96.31 92 GLY A O 1
ATOM 693 N N . LEU A 1 93 ? 1.826 -0.181 0.091 1.00 97.81 93 LEU A N 1
ATOM 694 C CA . LEU A 1 93 ? 2.181 0.696 1.204 1.00 97.81 93 LEU A CA 1
ATOM 695 C C . LEU A 1 93 ? 3.098 -0.009 2.208 1.00 97.81 93 LEU A C 1
ATOM 697 O O . LEU A 1 93 ? 4.082 0.579 2.653 1.00 97.81 93 L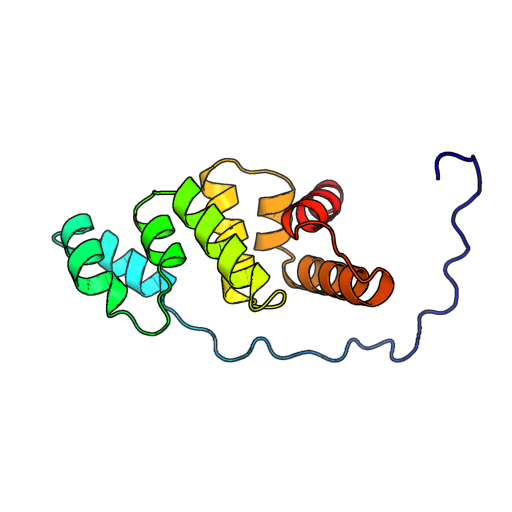EU A O 1
ATOM 701 N N . GLY A 1 94 ? 2.826 -1.276 2.535 1.00 97.62 94 GLY A N 1
ATOM 702 C CA . GLY A 1 94 ? 3.695 -2.091 3.387 1.00 97.62 94 GLY A CA 1
ATOM 703 C C . GLY A 1 94 ? 5.123 -2.207 2.842 1.00 97.62 94 GLY A C 1
ATOM 704 O O . GLY A 1 94 ? 6.081 -1.977 3.584 1.00 97.62 94 GLY A O 1
ATOM 705 N N . LEU A 1 95 ? 5.264 -2.491 1.543 1.00 97.31 95 LEU A N 1
ATOM 706 C CA . LEU A 1 95 ? 6.554 -2.585 0.848 1.00 97.31 95 LEU A CA 1
ATOM 707 C C . LEU A 1 95 ? 7.292 -1.240 0.818 1.00 97.31 95 LEU A C 1
ATOM 709 O O . LEU A 1 95 ? 8.492 -1.188 1.090 1.00 97.31 95 LEU A O 1
ATOM 713 N N . ALA A 1 96 ? 6.585 -0.149 0.520 1.00 97.69 96 ALA A N 1
ATOM 714 C CA . ALA A 1 96 ? 7.169 1.188 0.494 1.00 97.69 96 ALA A CA 1
ATOM 715 C C . ALA A 1 96 ? 7.609 1.644 1.897 1.00 97.69 96 ALA A C 1
ATOM 717 O O . ALA A 1 96 ? 8.692 2.199 2.058 1.00 97.69 96 ALA A O 1
ATOM 718 N N . LEU A 1 97 ? 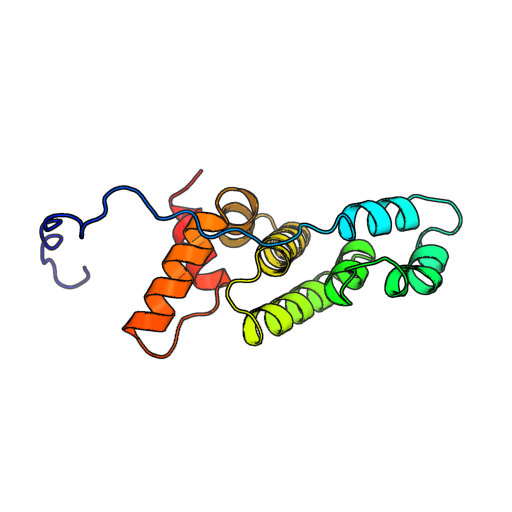6.830 1.348 2.942 1.00 97.19 97 LEU A N 1
ATOM 719 C CA . LEU A 1 97 ? 7.231 1.626 4.322 1.00 97.19 97 LEU A CA 1
ATOM 720 C C . LEU A 1 97 ? 8.458 0.807 4.734 1.00 97.19 97 LEU A C 1
ATOM 722 O O . LEU A 1 97 ? 9.374 1.371 5.324 1.00 97.19 97 LEU A O 1
ATOM 726 N N . ALA A 1 98 ? 8.508 -0.484 4.388 1.00 96.56 98 ALA A N 1
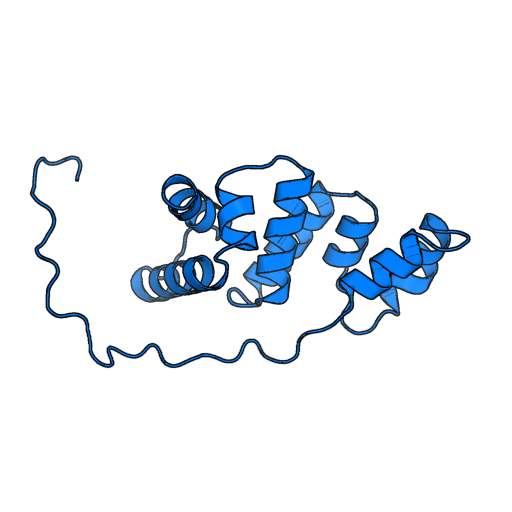ATOM 727 C CA . ALA A 1 98 ? 9.660 -1.337 4.680 1.00 96.56 98 ALA A CA 1
ATOM 728 C C . ALA A 1 98 ? 10.946 -0.838 3.999 1.00 96.56 98 ALA A C 1
ATOM 730 O O . ALA A 1 98 ? 12.016 -0.906 4.600 1.00 96.56 98 ALA A O 1
ATOM 731 N N . ALA A 1 99 ? 10.839 -0.287 2.783 1.00 95.50 99 ALA A N 1
ATOM 732 C CA . ALA A 1 99 ? 11.964 0.326 2.079 1.00 95.50 99 ALA A CA 1
ATOM 733 C C . ALA A 1 99 ? 12.490 1.602 2.771 1.00 95.50 99 ALA A C 1
ATOM 735 O O . ALA A 1 99 ? 13.676 1.903 2.657 1.00 95.50 99 ALA A O 1
ATOM 736 N N . ARG A 1 100 ? 11.648 2.330 3.527 1.00 90.88 100 ARG A N 1
ATOM 737 C CA . ARG A 1 100 ? 12.096 3.451 4.381 1.00 90.88 100 ARG A CA 1
ATOM 738 C C . ARG A 1 100 ? 12.736 2.951 5.667 1.00 90.88 100 ARG A C 1
ATOM 740 O O . ARG A 1 100 ? 13.823 3.389 6.033 1.00 90.88 100 ARG A O 1
ATOM 747 N N . SER A 1 101 ? 12.016 2.099 6.392 1.00 89.25 101 SER A N 1
ATOM 748 C CA . SER A 1 101 ? 12.477 1.472 7.624 1.00 89.25 101 SER A CA 1
ATOM 749 C C . SER A 1 101 ? 11.563 0.320 8.037 1.00 89.25 101 SER A C 1
ATOM 751 O O . SER A 1 101 ? 10.334 0.416 8.014 1.00 89.25 101 SER A O 1
ATOM 753 N N . THR A 1 102 ? 12.165 -0.775 8.497 1.00 86.75 102 THR A N 1
ATOM 754 C CA . THR A 1 102 ? 11.412 -1.896 9.061 1.00 86.75 102 THR A CA 1
ATOM 755 C C . THR A 1 102 ? 10.797 -1.485 10.397 1.00 86.75 102 THR A C 1
ATOM 757 O O . THR A 1 102 ? 11.478 -1.389 11.417 1.00 86.75 102 THR A O 1
ATOM 760 N N . GLY A 1 103 ? 9.486 -1.254 10.399 1.00 93.75 103 GLY A N 1
ATOM 761 C CA . GLY A 1 103 ? 8.724 -0.846 11.577 1.00 93.75 103 GLY A CA 1
ATOM 762 C C . GLY A 1 103 ? 7.439 -1.654 11.779 1.00 93.75 103 GLY A C 1
ATOM 763 O O . GLY A 1 103 ? 7.025 -2.403 10.887 1.00 93.75 103 GLY A O 1
ATOM 764 N N . PRO A 1 104 ? 6.762 -1.485 12.932 1.00 96.12 104 PRO A N 1
ATOM 765 C CA . PRO A 1 104 ? 5.511 -2.179 13.244 1.00 96.12 104 PRO A CA 1
ATOM 766 C C . PRO A 1 104 ? 4.461 -2.094 12.127 1.00 96.12 104 PRO A C 1
ATOM 768 O O . PRO A 1 104 ? 3.888 -3.113 11.757 1.00 96.12 104 PRO A O 1
ATOM 771 N N . ALA A 1 105 ? 4.261 -0.909 11.541 1.00 95.94 105 ALA A N 1
ATOM 772 C CA . ALA A 1 105 ? 3.276 -0.711 10.478 1.00 95.94 105 ALA A CA 1
ATOM 773 C C . ALA A 1 105 ? 3.603 -1.526 9.217 1.00 95.94 105 ALA A C 1
ATOM 775 O O . ALA A 1 105 ? 2.754 -2.280 8.749 1.00 95.94 105 ALA A O 1
ATOM 776 N N . SER A 1 106 ? 4.844 -1.444 8.717 1.00 96.50 106 SER A N 1
ATOM 777 C CA . SER A 1 106 ? 5.283 -2.241 7.561 1.00 96.50 106 SER A CA 1
ATOM 778 C C . SER A 1 106 ? 5.140 -3.744 7.811 1.00 96.50 106 SER A C 1
ATOM 780 O O . SER A 1 106 ? 4.635 -4.463 6.957 1.00 96.50 106 SER A O 1
ATOM 782 N N . ARG A 1 107 ? 5.485 -4.221 9.016 1.00 95.44 107 ARG A N 1
ATOM 783 C CA . ARG A 1 107 ? 5.364 -5.637 9.381 1.00 95.44 107 ARG A CA 1
ATOM 784 C C . ARG A 1 107 ? 3.910 -6.098 9.357 1.00 95.44 107 ARG A C 1
ATOM 786 O O . ARG A 1 107 ? 3.608 -7.129 8.771 1.00 95.44 107 ARG A O 1
ATOM 793 N N . ALA A 1 108 ? 3.006 -5.339 9.974 1.00 96.56 108 ALA A N 1
ATOM 794 C CA . ALA A 1 108 ? 1.590 -5.694 9.994 1.00 96.56 108 ALA A CA 1
ATOM 795 C C . ALA A 1 108 ? 0.987 -5.712 8.583 1.00 96.56 108 ALA A C 1
ATOM 797 O O . ALA A 1 108 ? 0.280 -6.655 8.249 1.00 96.56 108 ALA A O 1
ATOM 798 N N . LEU A 1 109 ? 1.316 -4.725 7.744 1.00 96.19 109 LEU A N 1
ATOM 799 C CA . LEU A 1 109 ? 0.842 -4.669 6.357 1.00 96.19 109 LEU A CA 1
ATOM 800 C C . LEU A 1 109 ? 1.388 -5.809 5.487 1.00 96.19 109 LEU A C 1
ATOM 802 O O . LEU A 1 109 ? 0.697 -6.248 4.578 1.00 96.19 109 LEU A O 1
ATOM 806 N N . LEU A 1 110 ? 2.601 -6.301 5.753 1.00 94.88 110 LEU A N 1
ATOM 807 C CA . LEU A 1 110 ? 3.211 -7.370 4.955 1.00 94.88 110 LEU A CA 1
ATOM 808 C C . LEU A 1 110 ? 2.856 -8.780 5.433 1.00 94.88 110 LEU A C 1
ATOM 810 O O . LEU A 1 110 ? 2.830 -9.703 4.625 1.00 94.88 110 LEU A O 1
ATOM 814 N N . HIS A 1 111 ? 2.599 -8.963 6.728 1.00 93.12 111 HIS A N 1
ATOM 815 C CA . HIS A 1 111 ? 2.385 -10.294 7.303 1.00 93.12 111 HIS A CA 1
ATOM 816 C C . HIS A 1 111 ? 0.946 -10.571 7.724 1.00 93.12 111 HIS A C 1
ATOM 818 O O . HIS A 1 111 ? 0.595 -11.736 7.886 1.00 93.12 111 HIS A O 1
ATOM 824 N N . ARG A 1 112 ? 0.149 -9.526 7.973 1.00 93.00 112 ARG A N 1
ATOM 825 C CA . ARG A 1 112 ? -1.257 -9.632 8.395 1.00 93.00 112 ARG A CA 1
ATOM 826 C C . ARG A 1 112 ? -2.138 -8.529 7.766 1.00 93.00 112 ARG A C 1
ATOM 828 O O . ARG A 1 112 ? -2.874 -7.858 8.505 1.00 93.00 112 ARG A O 1
ATOM 835 N N . PRO A 1 113 ? -2.056 -8.272 6.440 1.00 91.88 113 PRO A N 1
ATOM 836 C CA . PRO A 1 113 ? -2.834 -7.218 5.778 1.00 91.88 113 PRO A CA 1
ATOM 837 C C . PRO A 1 113 ? -4.346 -7.370 5.982 1.00 91.88 113 PRO A C 1
ATOM 839 O O . PRO A 1 113 ? -5.052 -6.376 6.139 1.00 91.88 113 PRO A O 1
ATOM 842 N N . GLU A 1 114 ? -4.846 -8.601 6.056 1.00 90.00 114 GLU A N 1
ATOM 843 C CA . GLU A 1 114 ? -6.248 -8.923 6.305 1.00 90.00 114 GLU A CA 1
ATOM 844 C C . GLU A 1 114 ? -6.738 -8.413 7.665 1.00 90.00 114 GLU A C 1
ATOM 846 O O . GLU A 1 114 ? -7.843 -7.873 7.756 1.00 90.00 114 GLU A O 1
ATOM 851 N N . LEU A 1 115 ? -5.903 -8.502 8.707 1.00 92.50 115 LEU A N 1
ATOM 852 C CA . LEU A 1 115 ? -6.232 -7.990 10.036 1.00 92.50 115 LEU A CA 1
ATOM 853 C C . LEU A 1 115 ? -6.226 -6.459 10.053 1.00 92.50 115 LEU A C 1
ATOM 855 O O . LEU A 1 115 ? -7.121 -5.848 10.635 1.00 92.50 115 LEU A O 1
ATOM 859 N N . VAL A 1 116 ? -5.243 -5.836 9.394 1.00 94.81 116 VAL A N 1
ATOM 860 C CA . VAL A 1 116 ? -5.187 -4.373 9.252 1.00 94.81 116 VAL A CA 1
ATOM 861 C C . VAL A 1 116 ? -6.433 -3.864 8.532 1.00 94.81 116 VAL A C 1
ATOM 863 O O . VAL A 1 116 ? -7.094 -2.958 9.038 1.00 94.81 116 VAL A O 1
ATOM 866 N N . ARG A 1 117 ? -6.787 -4.481 7.400 1.00 92.81 117 ARG A N 1
ATOM 867 C CA . ARG A 1 117 ? -7.969 -4.129 6.610 1.00 92.81 117 ARG A CA 1
ATOM 868 C C . ARG A 1 117 ? -9.256 -4.288 7.411 1.00 92.81 117 ARG A C 1
ATOM 870 O O . ARG A 1 117 ? -10.053 -3.358 7.451 1.00 92.81 117 ARG A O 1
ATOM 877 N N . ALA A 1 118 ? -9.442 -5.420 8.092 1.00 91.12 118 ALA A N 1
ATOM 878 C CA . ALA A 1 118 ? -10.644 -5.677 8.884 1.00 91.12 118 ALA A CA 1
ATOM 879 C C . ALA A 1 118 ? -10.830 -4.649 10.013 1.00 91.12 118 ALA A C 1
ATOM 881 O O . ALA A 1 118 ? -11.921 -4.110 10.185 1.00 91.12 118 ALA A O 1
ATOM 882 N N . VAL A 1 119 ? -9.762 -4.332 10.753 1.00 92.31 119 VAL A N 1
ATOM 883 C CA . VAL A 1 119 ? -9.821 -3.335 11.833 1.00 92.31 119 VAL A CA 1
ATOM 884 C C . VAL A 1 119 ? -10.017 -1.924 11.273 1.00 92.31 119 VAL A C 1
ATOM 886 O O . VAL A 1 119 ? -10.792 -1.155 11.833 1.00 92.31 119 VAL A O 1
ATOM 889 N N . HIS A 1 120 ? -9.349 -1.573 10.170 1.00 94.06 120 HIS A N 1
ATOM 890 C CA . HIS A 1 120 ? -9.515 -0.268 9.529 1.00 94.06 120 HIS A CA 1
ATOM 891 C C . HIS A 1 120 ? -10.951 -0.066 9.025 1.00 94.06 120 HIS A C 1
ATOM 893 O O . HIS A 1 120 ? -11.539 0.981 9.290 1.00 94.06 120 HIS A O 1
ATOM 899 N N . ARG A 1 121 ? -11.540 -1.083 8.382 1.00 92.31 121 ARG A N 1
ATOM 900 C CA . ARG A 1 121 ? -12.944 -1.086 7.953 1.00 92.31 121 ARG A CA 1
ATOM 901 C C . ARG A 1 121 ? -13.895 -0.892 9.131 1.00 92.31 121 ARG A C 1
ATOM 903 O O . ARG A 1 121 ? -14.687 0.043 9.104 1.00 92.31 121 ARG A O 1
ATOM 910 N N . LEU A 1 122 ? -13.750 -1.699 10.184 1.00 90.62 122 LEU A N 1
ATOM 911 C CA . LEU A 1 122 ? -14.581 -1.598 11.387 1.00 90.62 122 LEU A CA 1
ATOM 912 C C . LEU A 1 122 ? -14.528 -0.187 11.997 1.00 90.62 122 LEU A C 1
ATOM 914 O O . LEU A 1 122 ? -15.552 0.386 12.350 1.00 90.62 122 LEU A O 1
ATOM 918 N N . LEU A 1 123 ? -13.335 0.413 12.079 1.00 91.12 123 LEU A N 1
ATOM 919 C CA . LEU A 1 123 ? -13.176 1.766 12.615 1.00 91.12 123 LEU A CA 1
ATOM 920 C C . LEU A 1 123 ? -13.832 2.842 11.737 1.00 91.12 123 LEU A C 1
ATOM 922 O O . LEU A 1 123 ? -14.330 3.822 12.296 1.00 91.12 123 LEU A O 1
ATOM 926 N N . ARG A 1 124 ? -13.830 2.680 10.403 1.00 91.31 124 ARG A N 1
ATOM 927 C CA . ARG A 1 124 ? -14.541 3.583 9.477 1.00 91.31 124 ARG A CA 1
ATOM 928 C C . ARG A 1 124 ? -16.050 3.490 9.672 1.00 91.31 124 ARG A C 1
ATOM 930 O O . ARG A 1 124 ? -16.704 4.526 9.734 1.00 91.31 124 ARG A O 1
ATOM 937 N N . GLU A 1 125 ? -16.569 2.270 9.781 1.00 88.25 125 GLU A N 1
ATOM 938 C CA . GLU A 1 125 ? -18.000 1.993 9.948 1.00 88.25 125 GLU A CA 1
ATOM 939 C C . GLU A 1 125 ? -18.538 2.532 11.286 1.00 88.25 125 GLU A C 1
ATOM 941 O O . GLU A 1 125 ? -19.584 3.176 11.300 1.00 88.25 125 GLU A O 1
ATOM 946 N N . ASP A 1 126 ? -17.795 2.361 12.386 1.00 84.31 126 ASP A N 1
ATOM 947 C CA . ASP A 1 126 ? -18.236 2.776 13.728 1.00 84.31 126 ASP A CA 1
ATOM 948 C C . ASP A 1 126 ? -18.135 4.292 13.986 1.00 84.31 126 ASP A C 1
ATOM 950 O O . ASP A 1 126 ? -18.939 4.847 14.736 1.00 84.31 126 ASP A O 1
ATOM 954 N N . ASN A 1 127 ? -17.124 4.975 13.431 1.00 75.69 127 ASN A N 1
ATOM 955 C CA . ASN A 1 127 ? -16.776 6.345 13.846 1.00 75.69 127 ASN A CA 1
ATOM 956 C C . ASN A 1 127 ? -17.032 7.416 12.777 1.00 75.69 127 ASN A C 1
ATOM 958 O O . ASN A 1 127 ? -16.829 8.597 13.057 1.00 75.69 127 ASN A O 1
ATOM 962 N N . GLY A 1 128 ? -17.392 7.041 11.545 1.00 71.06 128 GLY A N 1
ATOM 963 C CA . GLY A 1 128 ? -17.518 7.964 10.405 1.00 71.06 128 GLY A CA 1
ATOM 964 C C . GLY A 1 128 ? -16.188 8.555 9.904 1.00 71.06 128 GLY A C 1
ATOM 965 O O . GLY A 1 128 ? -16.094 8.964 8.749 1.00 71.06 128 GLY A O 1
ATOM 966 N N . THR A 1 129 ? -15.138 8.541 10.730 1.00 77.19 129 THR A N 1
ATOM 967 C CA . THR A 1 129 ? -13.761 8.916 10.388 1.00 77.19 129 THR A CA 1
ATOM 968 C C . THR A 1 129 ? -12.803 7.875 10.960 1.00 77.19 129 THR A C 1
ATOM 970 O O . THR A 1 129 ? -12.735 7.694 12.177 1.00 77.19 129 THR A O 1
ATOM 973 N N . ALA A 1 130 ? -12.030 7.200 10.105 1.00 83.25 130 ALA A N 1
ATOM 974 C CA . ALA A 1 130 ? -10.976 6.304 10.574 1.00 83.25 130 ALA A CA 1
ATOM 975 C C . ALA A 1 130 ? -9.617 7.005 10.658 1.00 83.25 130 ALA A C 1
ATOM 977 O O . ALA A 1 130 ? -9.321 7.898 9.860 1.00 83.25 130 ALA A O 1
ATOM 978 N N . PRO A 1 131 ? -8.759 6.581 11.602 1.00 91.75 131 PRO A N 1
ATOM 979 C CA . PRO A 1 131 ? -7.347 6.934 11.562 1.00 91.75 131 PRO A CA 1
ATOM 980 C C . PRO A 1 131 ? -6.701 6.416 10.262 1.00 91.75 131 PRO A C 1
ATOM 982 O O . PRO A 1 131 ? -7.161 5.408 9.725 1.00 91.75 131 PRO A O 1
ATOM 985 N N . PRO A 1 132 ? -5.590 7.023 9.800 1.00 93.50 132 PRO A N 1
ATOM 986 C CA . PRO A 1 132 ? -4.826 6.500 8.668 1.00 93.50 132 PRO A CA 1
ATOM 987 C C . PRO A 1 132 ? -4.474 5.025 8.864 1.00 93.50 132 PRO A C 1
ATOM 989 O O . PRO A 1 132 ? -4.130 4.610 9.980 1.00 93.50 132 PRO A O 1
ATOM 992 N N . VAL A 1 133 ? -4.510 4.239 7.790 1.00 95.75 133 VAL A N 1
ATOM 993 C CA . VAL A 1 133 ? -4.315 2.786 7.863 1.00 95.75 133 VAL A CA 1
ATOM 994 C C . VAL A 1 133 ? -2.961 2.401 8.469 1.00 95.75 133 VAL A C 1
ATOM 996 O O . VAL A 1 133 ? -2.861 1.408 9.185 1.00 95.75 133 VAL A O 1
ATOM 999 N N . GLU A 1 134 ? -1.924 3.221 8.293 1.00 95.50 134 GLU A N 1
ATOM 1000 C CA . GLU A 1 134 ? -0.605 3.000 8.892 1.00 95.50 134 GLU A CA 1
ATOM 1001 C C . GLU A 1 134 ? -0.618 3.142 10.410 1.00 95.50 134 GLU A C 1
ATOM 1003 O O . GLU A 1 134 ? 0.186 2.510 11.096 1.00 95.50 134 GLU A O 1
ATOM 1008 N N . SER A 1 135 ? -1.530 3.953 10.950 1.00 96.25 135 SER A N 1
ATOM 1009 C CA . SER A 1 135 ? -1.726 4.051 12.396 1.00 96.25 135 SER A CA 1
ATOM 1010 C C . SER A 1 135 ? -2.298 2.742 12.924 1.00 96.25 135 SER A C 1
ATOM 1012 O O . SER A 1 135 ? -1.751 2.181 13.873 1.00 96.25 135 SER A O 1
ATOM 1014 N N . VAL A 1 136 ? -3.332 2.210 12.262 1.00 96.12 136 VAL A N 1
ATOM 1015 C CA . VAL A 1 136 ? -3.938 0.910 12.593 1.00 96.12 136 VAL A CA 1
ATOM 1016 C C . VAL A 1 136 ? -2.904 -0.212 12.475 1.00 96.12 136 VAL A C 1
ATOM 1018 O O . VAL A 1 136 ? -2.707 -0.980 13.419 1.00 96.12 136 VAL A O 1
ATOM 1021 N N . ALA A 1 137 ? -2.164 -0.252 11.366 1.00 96.88 137 ALA A N 1
ATOM 1022 C CA . ALA A 1 137 ? -1.076 -1.197 11.148 1.00 96.88 137 ALA A CA 1
ATOM 1023 C C . ALA A 1 137 ? 0.012 -1.074 12.222 1.00 96.88 137 ALA A C 1
ATOM 1025 O O . ALA A 1 137 ? 0.483 -2.074 12.760 1.00 96.88 137 ALA A O 1
ATOM 1026 N N . GLY A 1 138 ? 0.390 0.152 12.587 1.00 96.88 138 GLY A N 1
ATOM 1027 C CA . GLY A 1 138 ? 1.356 0.422 13.644 1.00 96.88 138 GLY A CA 1
ATOM 1028 C C . GLY A 1 138 ? 0.887 -0.057 15.016 1.00 96.88 138 GLY A C 1
ATOM 1029 O O . GLY A 1 138 ? 1.707 -0.493 15.822 1.00 96.88 138 GLY A O 1
ATOM 1030 N N . TRP A 1 139 ? -0.417 -0.016 15.298 1.00 95.94 139 TRP A N 1
ATOM 1031 C CA . TRP A 1 139 ? -0.976 -0.573 16.529 1.00 95.94 139 TRP A CA 1
ATOM 1032 C C . TRP A 1 139 ? -0.889 -2.093 16.533 1.00 95.94 139 TRP A C 1
ATOM 1034 O O . TRP A 1 139 ? -0.370 -2.651 17.496 1.00 95.94 139 TRP A O 1
ATOM 1044 N N . ILE A 1 140 ? -1.331 -2.738 15.452 1.00 95.19 140 ILE A N 1
ATOM 1045 C CA . ILE A 1 140 ? -1.324 -4.199 15.299 1.00 95.19 140 ILE A CA 1
ATOM 1046 C C . ILE A 1 140 ? 0.108 -4.739 15.358 1.00 95.19 140 ILE A C 1
ATOM 1048 O O . ILE A 1 140 ? 0.417 -5.600 16.180 1.00 95.19 140 ILE A O 1
ATOM 1052 N N . GLY A 1 141 ? 1.020 -4.167 14.571 1.00 94.50 141 GLY A N 1
ATOM 1053 C CA . GLY A 1 141 ? 2.397 -4.641 14.438 1.00 94.50 141 GLY A CA 1
ATOM 1054 C C . GLY A 1 141 ? 3.260 -4.512 15.691 1.00 94.50 141 GLY A C 1
ATOM 1055 O O . GLY A 1 141 ? 4.360 -5.061 15.727 1.00 94.50 141 GLY A O 1
ATOM 1056 N N . ARG A 1 142 ? 2.799 -3.788 16.721 1.00 93.56 142 ARG A N 1
ATOM 1057 C CA . ARG A 1 142 ? 3.446 -3.767 18.045 1.00 93.56 142 ARG A CA 1
ATOM 1058 C C . ARG A 1 142 ? 3.140 -5.011 18.876 1.00 93.56 142 ARG A C 1
ATOM 1060 O O . ARG A 1 142 ? 3.901 -5.312 19.787 1.00 93.56 142 ARG A O 1
ATOM 1067 N N . PHE A 1 143 ? 2.046 -5.707 18.578 1.00 86.69 143 PHE A N 1
ATOM 1068 C CA . PHE A 1 143 ? 1.578 -6.876 19.329 1.00 86.69 143 PHE A CA 1
ATOM 1069 C C . PHE A 1 143 ? 1.672 -8.177 18.534 1.00 86.69 143 PHE A C 1
ATOM 1071 O O . PHE A 1 143 ? 1.470 -9.252 19.091 1.00 86.69 143 PHE A O 1
ATOM 1078 N N . THR A 1 144 ? 1.984 -8.089 17.244 1.00 73.44 144 THR A N 1
ATOM 1079 C CA . THR A 1 144 ? 2.134 -9.242 16.366 1.00 73.44 144 THR A CA 1
ATOM 1080 C C . THR A 1 144 ? 3.587 -9.350 15.907 1.00 73.44 144 THR A C 1
ATOM 1082 O O . THR A 1 144 ? 4.081 -8.438 15.235 1.00 73.44 144 THR A O 1
ATOM 1085 N N . ASN A 1 145 ? 4.256 -10.444 16.285 1.00 63.78 145 ASN A N 1
ATOM 1086 C CA . ASN A 1 145 ? 5.567 -10.830 15.751 1.00 63.78 145 ASN A CA 1
ATOM 1087 C C . ASN A 1 145 ? 5.396 -11.514 14.387 1.00 63.78 145 ASN A C 1
ATOM 1089 O O . ASN A 1 145 ? 4.371 -12.228 14.202 1.00 63.78 145 ASN A O 1
#

InterPro domains:
  IPR011990 Tetratricopeptide-like helical domain superfamily [SSF48452] (56-134)

Secondary structure (DSSP, 8-state):
-TT-PPPPP-PPPPSPSS-----------HHHHHHHHHHSTTHHHH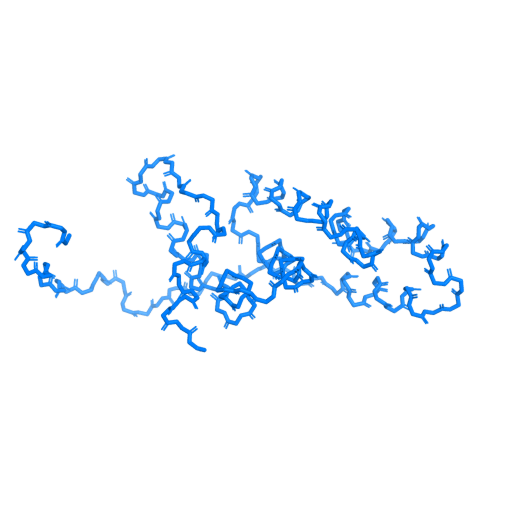HHHHGGGSTT--HHHHHHHTT-HHHHHHHHHHHHHH-TT-HHHHHHHHHHHHHH---HHHHHHHH-HHHHHHHHHHHHHHHSSPPPHHHHHHHHTTT--

Sequence (145 aa):
WRAGRSRPGIGPLPEPRNPTPVPDGPWHDARTDLLRLRLGPDGEAALARRGPAVPGATRADIDWVAGRTDDAVAGYRLLLSEEPDDPCALVGLGLALAARSTGPASRALLHRPELVRAVHRLLREDNGTAPPVESVAGWIGRFTN

Organism: NCBI:txid1292037

Foldseek 3Di:
DVPPDDDDPPPPDDPPPDPDDDDLPDDFCLLVVLLVCLPDPVNLVSLVVCSVVRPPRDPLSSCLSVLVLVVNLVRLLVVCVVVVLNLVSLLSNLSSVVSVPDAQLSCCSNPPVVQLSVVQVVQCVPPVDGDRSSVSSRVRSVVPD

Radius of gyration: 18.0 Å; chains: 1; bounding box: 42×27×57 Å